Protein AF-A0A1D8IML9-F1 (afdb_monomer)

Radius of gyration: 30.97 Å; Cα contacts (8 Å, |Δi|>4): 67; chains: 1; bounding box: 88×32×99 Å

Structure (mmCIF, N/CA/C/O backbone):
data_AF-A0A1D8IML9-F1
#
_entry.id   AF-A0A1D8IML9-F1
#
loop_
_atom_site.group_PDB
_atom_site.id
_atom_site.type_symbol
_atom_site.label_atom_id
_atom_site.label_alt_id
_atom_site.label_comp_id
_atom_site.label_asym_id
_atom_site.label_entity_id
_atom_site.label_seq_id
_atom_site.pdbx_PDB_ins_code
_atom_site.Cartn_x
_atom_site.Cartn_y
_atom_site.Cartn_z
_atom_site.occupancy
_atom_site.B_iso_or_equiv
_atom_site.auth_seq_id
_atom_site.auth_comp_id
_atom_site.auth_asym_id
_atom_site.auth_atom_id
_atom_site.pdbx_PDB_model_num
ATOM 1 N N . MET A 1 1 ? -0.282 -9.803 38.029 1.00 40.75 1 MET A N 1
ATOM 2 C CA . MET A 1 1 ? -0.275 -10.800 36.938 1.00 40.75 1 MET A CA 1
ATOM 3 C C . MET A 1 1 ? -0.504 -10.063 35.618 1.00 40.75 1 MET A C 1
ATOM 5 O O . MET A 1 1 ? -1.641 -9.819 35.236 1.00 40.75 1 MET A O 1
ATOM 9 N N . ARG A 1 2 ? 0.564 -9.541 34.999 1.00 44.34 2 ARG A N 1
ATOM 10 C CA . ARG A 1 2 ? 0.479 -8.826 33.715 1.00 44.34 2 ARG A CA 1
ATOM 11 C C . ARG A 1 2 ? 0.573 -9.890 32.629 1.00 44.34 2 ARG A C 1
ATOM 13 O O . ARG A 1 2 ? 1.586 -10.569 32.568 1.00 44.34 2 ARG A O 1
ATOM 20 N N . ARG A 1 3 ? -0.506 -10.084 31.866 1.00 46.28 3 ARG A N 1
ATOM 21 C CA . ARG A 1 3 ? -0.518 -10.987 30.710 1.00 46.28 3 ARG A CA 1
ATOM 22 C C . ARG A 1 3 ? 0.616 -10.571 29.783 1.00 46.28 3 ARG A C 1
ATOM 24 O O . ARG A 1 3 ? 0.651 -9.419 29.349 1.00 46.28 3 ARG A O 1
ATOM 31 N N . ASP A 1 4 ? 1.544 -11.491 29.555 1.00 37.75 4 ASP A N 1
ATOM 32 C CA . ASP A 1 4 ? 2.659 -11.304 28.646 1.00 37.75 4 ASP A CA 1
ATOM 33 C C . ASP A 1 4 ? 2.107 -10.941 27.271 1.00 37.75 4 ASP A C 1
ATOM 35 O O . ASP A 1 4 ? 1.440 -11.725 26.596 1.00 37.75 4 ASP A O 1
ATOM 39 N N . PHE A 1 5 ? 2.345 -9.684 26.907 1.00 47.94 5 PHE A N 1
ATOM 40 C CA . PHE A 1 5 ? 2.023 -9.080 25.629 1.00 47.94 5 PHE A CA 1
ATOM 41 C C . PHE A 1 5 ? 2.898 -9.762 24.578 1.00 47.94 5 PHE A C 1
ATOM 43 O O . PHE A 1 5 ? 3.973 -9.272 24.227 1.00 47.94 5 PHE A O 1
ATOM 50 N N . MET A 1 6 ? 2.482 -10.952 24.136 1.00 43.12 6 MET A N 1
ATOM 51 C CA . MET A 1 6 ? 3.157 -11.663 23.065 1.00 43.12 6 MET A CA 1
ATOM 52 C C . MET A 1 6 ? 3.240 -10.726 21.871 1.00 43.12 6 MET A C 1
ATOM 54 O O . MET A 1 6 ? 2.228 -10.282 21.325 1.00 43.12 6 MET A O 1
ATOM 58 N N . ALA A 1 7 ? 4.481 -10.413 21.501 1.00 48.38 7 ALA A N 1
ATOM 59 C CA . ALA A 1 7 ? 4.858 -9.657 20.327 1.00 48.38 7 ALA A CA 1
ATOM 60 C C . ALA A 1 7 ? 4.429 -10.429 19.071 1.00 48.38 7 ALA A C 1
ATOM 62 O O . ALA A 1 7 ? 5.230 -11.022 18.351 1.00 48.38 7 ALA A O 1
ATOM 63 N N . THR A 1 8 ? 3.127 -10.424 18.805 1.00 49.22 8 THR A N 1
ATOM 64 C CA . THR A 1 8 ? 2.544 -10.806 17.533 1.00 49.22 8 THR A CA 1
ATOM 65 C C . THR A 1 8 ? 3.197 -9.915 16.490 1.00 49.22 8 THR A C 1
ATOM 67 O O . THR A 1 8 ? 3.140 -8.684 16.572 1.00 49.22 8 THR A O 1
ATOM 70 N N . LYS A 1 9 ? 3.861 -10.524 15.500 1.00 44.06 9 LYS A N 1
ATOM 71 C CA . LYS A 1 9 ? 4.287 -9.816 14.290 1.00 44.06 9 LYS A CA 1
ATOM 72 C C . LYS A 1 9 ? 3.062 -9.07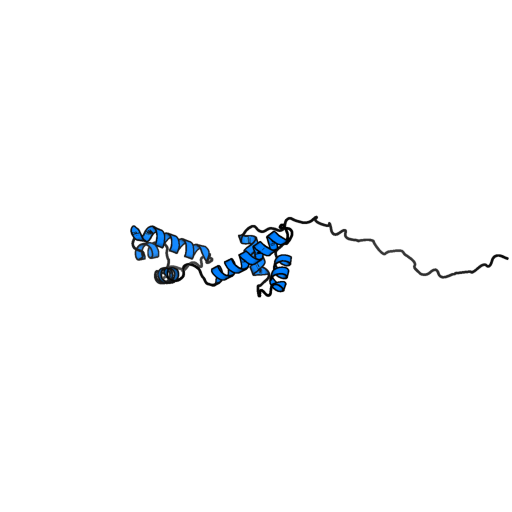7 13.750 1.00 44.06 9 LYS A C 1
ATOM 74 O O . LYS A 1 9 ? 2.157 -9.697 13.201 1.00 44.06 9 LYS A O 1
ATOM 79 N N . ARG A 1 10 ? 3.009 -7.761 13.972 1.00 54.28 10 ARG A N 1
ATOM 80 C CA . ARG A 1 10 ? 1.841 -6.908 13.724 1.00 54.28 10 ARG A CA 1
ATOM 81 C C . ARG A 1 10 ? 1.545 -6.874 12.224 1.00 54.28 10 ARG A C 1
ATOM 83 O O . ARG A 1 10 ? 2.041 -6.017 11.493 1.00 54.28 10 ARG A O 1
ATOM 90 N N . ASN A 1 11 ? 0.743 -7.819 11.744 1.00 64.12 11 ASN A N 1
ATOM 91 C CA . ASN A 1 11 ? 0.164 -7.734 10.416 1.00 64.12 11 ASN A CA 1
ATOM 92 C C . ASN A 1 11 ? -0.814 -6.550 10.434 1.00 64.12 11 ASN A C 1
ATOM 94 O O . ASN A 1 11 ? -1.893 -6.632 11.014 1.00 64.12 11 ASN A O 1
ATOM 98 N N . ARG A 1 12 ? -0.421 -5.414 9.846 1.00 64.19 12 ARG A N 1
ATOM 99 C CA . ARG A 1 12 ? -1.231 -4.180 9.845 1.00 64.19 12 ARG A CA 1
ATOM 100 C C . ARG A 1 12 ? -2.617 -4.382 9.223 1.00 64.19 12 ARG A C 1
ATOM 102 O O . ARG A 1 12 ? -3.549 -3.680 9.601 1.00 64.19 12 ARG A O 1
ATOM 109 N N . ASN A 1 13 ? -2.762 -5.362 8.329 1.00 72.75 13 ASN A N 1
ATOM 110 C CA . ASN A 1 13 ? -4.051 -5.704 7.736 1.00 72.75 13 ASN A CA 1
ATOM 111 C C . ASN A 1 13 ? -4.966 -6.420 8.739 1.00 72.75 13 ASN A C 1
ATOM 113 O O . ASN A 1 13 ? -6.167 -6.187 8.716 1.00 72.75 13 ASN A O 1
ATOM 117 N N . HIS A 1 14 ? -4.416 -7.212 9.665 1.00 81.12 14 HIS A N 1
ATOM 118 C CA . HIS A 1 14 ? -5.196 -7.939 10.672 1.00 81.12 14 HIS A CA 1
ATOM 119 C C . HIS A 1 14 ? -5.992 -6.993 11.575 1.00 81.12 14 HIS A C 1
ATOM 121 O O . HIS A 1 14 ? -7.196 -7.150 11.725 1.00 81.12 14 HIS A O 1
ATOM 127 N N . VAL A 1 15 ? -5.340 -5.956 12.110 1.00 82.94 15 VAL A N 1
ATOM 128 C CA . VAL A 1 15 ? -5.994 -4.971 12.991 1.00 82.94 15 VAL A CA 1
ATOM 129 C C . VAL A 1 15 ? -7.155 -4.274 12.273 1.00 82.94 15 VAL A C 1
ATOM 131 O O . VAL A 1 15 ? -8.219 -4.072 12.848 1.00 82.94 15 VAL A O 1
ATOM 134 N N . ARG A 1 16 ? -6.979 -3.965 10.984 1.00 82.75 16 ARG A N 1
ATOM 135 C CA . ARG A 1 16 ? -8.042 -3.390 10.157 1.00 82.75 16 ARG A CA 1
ATOM 136 C C . ARG A 1 16 ? -9.212 -4.360 9.967 1.00 82.75 16 ARG A C 1
ATOM 138 O O . ARG A 1 16 ? -10.353 -3.929 10.075 1.00 82.75 16 ARG A O 1
ATOM 145 N N . LEU A 1 17 ? -8.940 -5.633 9.679 1.00 87.81 17 LEU A N 1
ATOM 146 C CA . LEU A 1 17 ? -9.978 -6.658 9.508 1.00 87.81 17 LEU A CA 1
ATOM 147 C C . LEU A 1 17 ? -10.771 -6.878 10.802 1.00 87.81 17 LEU A C 1
ATOM 149 O O . LEU A 1 17 ? -11.990 -6.996 10.755 1.00 87.81 17 LEU A O 1
ATOM 153 N N . VAL A 1 18 ? -10.099 -6.849 11.955 1.00 89.88 18 VAL A N 1
ATOM 154 C CA . VAL A 1 18 ? -10.746 -6.918 13.273 1.00 89.88 18 VAL A CA 1
ATOM 155 C C . VAL A 1 18 ? -11.706 -5.745 13.476 1.00 89.88 18 VAL A C 1
ATOM 157 O O . VAL A 1 18 ? -12.855 -5.952 13.854 1.00 89.88 18 VAL A O 1
ATOM 160 N N . TYR A 1 19 ? -11.290 -4.514 13.167 1.00 89.62 19 TYR A N 1
ATOM 161 C CA . TYR A 1 19 ? -12.190 -3.363 13.278 1.00 89.62 19 TYR A CA 1
ATOM 162 C C . TYR A 1 19 ? -13.354 -3.412 12.281 1.00 89.62 19 TYR A C 1
ATOM 164 O O . TYR A 1 19 ? -14.472 -3.055 12.641 1.00 89.62 19 TYR A O 1
ATOM 172 N N . GLN A 1 20 ? -13.134 -3.929 11.068 1.00 89.50 20 GLN A N 1
ATOM 173 C CA . GLN A 1 20 ? -14.216 -4.180 10.109 1.00 89.50 20 GLN A CA 1
ATOM 174 C C . GLN A 1 20 ? -15.217 -5.220 10.625 1.00 89.50 20 GLN A C 1
ATOM 176 O O . GLN A 1 20 ? -16.421 -5.048 10.450 1.00 89.50 20 GLN A O 1
ATOM 181 N N . PHE A 1 21 ? -14.736 -6.271 11.288 1.00 92.12 21 PHE A N 1
ATOM 182 C CA . PHE A 1 21 ? -15.589 -7.276 11.915 1.00 92.12 21 PHE A CA 1
ATOM 183 C C . PHE A 1 21 ? -16.431 -6.685 13.054 1.00 92.12 21 PHE A C 1
ATOM 185 O O . PHE A 1 21 ? -17.629 -6.963 13.131 1.00 92.12 21 PHE A O 1
ATOM 192 N N . ILE A 1 22 ? -15.831 -5.842 13.901 1.00 91.44 22 ILE A N 1
ATOM 193 C CA . ILE A 1 22 ? -16.534 -5.130 14.980 1.00 91.44 22 ILE A CA 1
ATOM 194 C C . ILE A 1 22 ? -17.626 -4.226 14.396 1.00 91.44 22 ILE A C 1
ATOM 196 O O . ILE A 1 22 ? -18.768 -4.280 14.847 1.00 91.44 22 ILE A O 1
ATOM 200 N N . GLU A 1 23 ? -17.311 -3.456 13.353 1.00 91.06 23 GLU A N 1
ATOM 201 C CA . GLU A 1 23 ? -18.275 -2.573 12.684 1.00 91.06 23 GLU A CA 1
ATOM 202 C C . GLU A 1 23 ? -19.451 -3.354 12.075 1.00 91.06 23 GLU A C 1
ATOM 204 O O . GLU A 1 23 ? -20.603 -2.954 12.232 1.00 91.06 23 GLU A O 1
ATOM 209 N N . ALA A 1 24 ? -19.185 -4.503 11.443 1.00 92.75 24 ALA A N 1
ATOM 210 C CA . ALA A 1 24 ? -20.223 -5.357 10.863 1.00 92.75 24 ALA A CA 1
ATOM 211 C C . ALA A 1 24 ? -21.158 -5.982 11.918 1.00 92.75 24 ALA A C 1
ATOM 213 O O . ALA A 1 24 ? -22.326 -6.243 11.632 1.00 92.75 24 ALA A O 1
ATOM 214 N N . ASN A 1 25 ? -20.665 -6.210 13.140 1.00 92.12 25 ASN A N 1
ATOM 215 C CA . ASN A 1 25 ? -21.401 -6.895 14.209 1.00 92.12 25 ASN A CA 1
ATOM 216 C C . ASN A 1 25 ? -21.908 -5.966 15.326 1.00 92.12 25 ASN A C 1
ATOM 218 O O . ASN A 1 25 ? -22.549 -6.444 16.267 1.00 92.12 25 ASN A O 1
ATOM 222 N N . LYS A 1 26 ? -21.701 -4.646 15.210 1.00 90.19 26 LYS A N 1
ATOM 223 C CA . LYS A 1 26 ? -22.110 -3.651 16.221 1.00 90.19 26 LYS A CA 1
ATOM 224 C C . LYS A 1 26 ? -23.614 -3.614 16.502 1.00 90.19 26 LYS A C 1
ATOM 226 O O . LYS A 1 26 ? -24.030 -3.166 17.560 1.00 90.19 26 LYS A O 1
ATOM 231 N N . ALA A 1 27 ? -24.434 -4.069 15.551 1.00 90.31 27 ALA A N 1
ATOM 232 C CA . ALA A 1 27 ? -25.888 -4.110 15.700 1.00 90.31 27 ALA A CA 1
ATOM 233 C C . ALA A 1 27 ? -26.363 -5.232 16.639 1.00 90.31 27 ALA A C 1
ATOM 235 O O . ALA A 1 27 ? -27.471 -5.164 17.158 1.00 90.31 27 ALA A O 1
ATOM 236 N N . ARG A 1 28 ? -25.546 -6.277 16.830 1.00 91.44 28 ARG A N 1
ATOM 237 C CA . ARG A 1 28 ? -25.900 -7.466 17.625 1.00 91.44 28 ARG A CA 1
ATOM 238 C C . ARG A 1 28 ? -25.135 -7.551 18.942 1.00 91.44 28 ARG A C 1
ATOM 240 O O . ARG A 1 28 ? -25.613 -8.191 19.867 1.00 91.44 28 ARG A O 1
ATOM 247 N N . ASN A 1 29 ? -23.957 -6.932 19.020 1.00 88.50 29 ASN A N 1
ATOM 248 C CA . ASN A 1 29 ? -23.055 -7.037 20.163 1.00 88.50 29 ASN A CA 1
ATOM 249 C C . ASN A 1 29 ? -22.515 -5.663 20.568 1.00 88.50 29 ASN A C 1
ATOM 251 O O . ASN A 1 29 ? -22.301 -4.798 19.717 1.00 88.50 29 ASN A O 1
ATOM 255 N N . SER A 1 30 ? -22.216 -5.488 21.858 1.00 91.00 30 SER A N 1
ATOM 256 C CA . SER A 1 30 ? -21.517 -4.292 22.337 1.00 91.00 30 SER A CA 1
ATOM 257 C C . SER A 1 30 ? -20.082 -4.245 21.806 1.00 91.00 30 SER A C 1
ATOM 259 O O . SER A 1 30 ? -19.352 -5.242 21.833 1.00 91.00 30 SER A O 1
ATOM 261 N N . VAL A 1 31 ? -19.662 -3.059 21.360 1.00 88.50 31 VAL A N 1
ATOM 262 C CA . VAL A 1 31 ? -18.296 -2.783 20.887 1.00 88.50 31 VAL A CA 1
ATOM 263 C C . VAL A 1 31 ? -17.264 -3.103 21.968 1.00 88.50 31 VAL A C 1
ATOM 265 O O . VAL A 1 31 ? -16.212 -3.659 21.666 1.00 88.50 31 VAL A O 1
ATOM 268 N N . GLU A 1 32 ? -17.569 -2.814 23.233 1.00 89.50 32 GLU A N 1
ATOM 269 C CA . GLU A 1 32 ? -16.653 -3.055 24.352 1.00 89.50 32 GLU A CA 1
ATOM 270 C C . GLU A 1 32 ? -16.392 -4.547 24.567 1.00 89.50 32 GLU A C 1
ATOM 272 O O . GLU A 1 32 ? -15.239 -4.958 24.698 1.00 89.50 32 GLU A O 1
ATOM 277 N N . THR A 1 33 ? -17.445 -5.367 24.517 1.00 90.44 33 THR A N 1
ATOM 278 C CA . THR A 1 33 ? -17.346 -6.826 24.648 1.00 90.44 33 THR A CA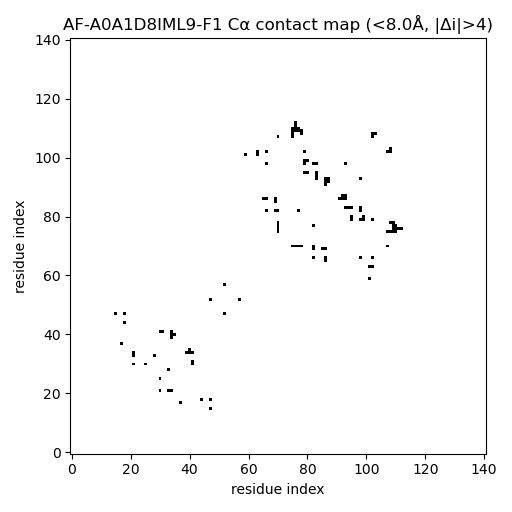 1
ATOM 279 C C . THR A 1 33 ? -16.535 -7.421 23.501 1.00 90.44 33 THR A C 1
ATOM 281 O O . THR A 1 33 ? -15.647 -8.239 23.728 1.00 90.44 33 THR A O 1
ATOM 284 N N . MET A 1 34 ? -16.776 -6.973 22.266 1.00 92.19 34 MET A N 1
ATOM 285 C CA . MET A 1 34 ? -16.008 -7.447 21.112 1.00 92.19 34 MET A CA 1
ATOM 286 C C . MET A 1 34 ? -14.533 -7.036 21.193 1.00 92.19 34 MET A C 1
ATOM 288 O O . MET A 1 34 ? -13.661 -7.850 20.900 1.00 92.19 34 MET A O 1
ATOM 292 N N . CYS A 1 35 ? -14.235 -5.810 21.634 1.00 89.69 35 CYS A N 1
ATOM 293 C CA . CYS A 1 35 ? -12.861 -5.353 21.845 1.00 89.69 35 CYS A CA 1
ATOM 294 C C . CYS A 1 35 ? -12.127 -6.176 22.914 1.00 89.69 35 CYS A C 1
ATOM 296 O O . CYS A 1 35 ? -10.949 -6.481 22.739 1.00 89.69 35 CYS A O 1
ATOM 298 N N . GLN A 1 36 ? -12.815 -6.568 23.992 1.00 88.25 36 GLN A N 1
ATOM 299 C CA . GLN A 1 36 ? -12.250 -7.435 25.030 1.00 88.25 36 GLN A CA 1
ATOM 300 C C . GLN A 1 36 ? -11.943 -8.841 24.505 1.00 88.25 36 GLN A C 1
ATOM 302 O O . GLN A 1 36 ? -10.852 -9.348 24.749 1.00 88.25 36 GLN A O 1
ATOM 307 N N . VAL A 1 37 ? -12.875 -9.449 23.762 1.00 91.00 37 VAL A N 1
ATOM 308 C CA . VAL A 1 37 ? -12.718 -10.803 23.199 1.00 91.00 37 VAL A CA 1
ATOM 309 C C . VAL A 1 37 ? -11.626 -10.851 22.128 1.00 91.00 37 VAL A C 1
ATOM 311 O O . VAL A 1 37 ? -10.859 -11.805 22.072 1.00 91.00 37 VAL A O 1
ATOM 314 N N . LEU A 1 38 ? -11.543 -9.821 21.283 1.00 88.31 38 LEU A N 1
ATOM 315 C CA . LEU A 1 38 ? -10.571 -9.732 20.186 1.00 88.31 38 LEU A CA 1
ATOM 316 C C . LEU A 1 38 ? -9.231 -9.115 20.619 1.00 88.31 38 LEU A C 1
ATOM 318 O O . LEU A 1 38 ? -8.365 -8.890 19.776 1.00 88.31 38 LEU A O 1
ATOM 322 N N . GLU A 1 39 ? -9.073 -8.822 21.914 1.00 87.69 39 GLU A N 1
ATOM 323 C CA . GLU A 1 39 ? -7.871 -8.240 22.523 1.00 87.69 39 GLU A CA 1
ATOM 324 C C . GLU A 1 39 ? -7.390 -6.941 21.842 1.00 87.69 39 GLU A C 1
ATOM 326 O O . GLU A 1 39 ? -6.192 -6.678 21.707 1.00 87.69 39 GLU A O 1
ATOM 331 N N . VAL A 1 40 ? -8.329 -6.087 21.417 1.00 87.00 40 VAL A N 1
ATOM 332 C CA . VAL A 1 40 ? -8.040 -4.789 20.786 1.00 87.00 40 VAL A CA 1
ATOM 333 C C . VAL A 1 40 ? -8.491 -3.615 21.650 1.00 87.00 40 VAL A C 1
ATOM 335 O O . VAL A 1 40 ? -9.505 -3.661 22.337 1.00 87.00 40 VAL A O 1
ATOM 338 N N . ALA A 1 41 ? -7.748 -2.508 21.585 1.00 87.06 41 ALA A N 1
ATOM 339 C CA . ALA A 1 41 ? -8.109 -1.292 22.305 1.00 87.06 41 ALA A CA 1
ATOM 340 C C . ALA A 1 41 ? -9.337 -0.599 21.663 1.00 87.06 41 ALA A C 1
ATOM 342 O O . ALA A 1 41 ? -9.296 -0.309 20.460 1.00 87.06 41 ALA A O 1
ATOM 343 N N . PRO A 1 42 ? -10.377 -0.232 22.444 1.00 85.81 42 PRO A N 1
ATOM 344 C CA . PRO A 1 42 ? -11.545 0.506 21.945 1.00 85.81 42 PRO A CA 1
ATOM 345 C C . PRO A 1 42 ? -11.191 1.869 21.338 1.00 85.81 42 PRO A C 1
ATOM 347 O O . PRO A 1 42 ? -11.780 2.291 20.345 1.00 85.81 42 PRO A O 1
ATOM 350 N N . SER A 1 43 ? -10.178 2.546 21.887 1.00 87.44 43 SER A N 1
ATOM 351 C CA . SER A 1 43 ? -9.678 3.820 21.355 1.00 87.44 43 SER A CA 1
ATOM 352 C C . SER A 1 43 ? -9.187 3.698 19.907 1.00 87.44 43 SER A C 1
ATOM 354 O O . SER A 1 43 ? -9.402 4.604 19.101 1.00 87.44 43 SER A O 1
ATOM 356 N N . GLY A 1 44 ? -8.589 2.557 19.548 1.00 86.62 44 GLY A N 1
ATOM 357 C CA . GLY A 1 44 ? -8.159 2.265 18.182 1.00 86.62 44 GLY A CA 1
ATOM 358 C C . GLY A 1 44 ? -9.330 2.072 17.219 1.00 86.62 44 GLY A C 1
ATOM 359 O O . GLY A 1 44 ? -9.265 2.550 16.088 1.00 86.62 44 GLY A O 1
ATOM 360 N N . TYR A 1 45 ? -10.424 1.458 17.679 1.00 87.56 45 TYR A N 1
ATOM 361 C CA . TYR A 1 45 ? -11.648 1.299 16.892 1.00 87.56 45 TYR A CA 1
ATOM 362 C C . TYR A 1 45 ? -12.283 2.654 16.549 1.00 87.56 45 TYR A C 1
ATOM 364 O O . TYR A 1 45 ? -12.536 2.935 15.379 1.00 87.56 45 TYR A O 1
ATOM 372 N N . TYR A 1 46 ? -12.455 3.544 17.530 1.00 89.50 46 TYR A N 1
ATOM 373 C CA . TYR A 1 46 ? -13.025 4.873 17.270 1.00 89.50 46 TYR A CA 1
ATOM 374 C C . TYR A 1 46 ? -12.110 5.762 16.416 1.00 89.50 46 TYR A C 1
ATOM 376 O O . TYR A 1 46 ? -12.593 6.576 15.628 1.00 89.50 46 TYR A O 1
ATOM 384 N N . ALA A 1 47 ? -10.787 5.604 16.526 1.00 86.62 47 ALA A N 1
ATOM 385 C CA . ALA A 1 47 ? -9.846 6.267 15.626 1.00 86.62 47 ALA A CA 1
ATOM 386 C C . ALA A 1 47 ? -9.967 5.740 14.184 1.00 86.62 47 ALA A C 1
ATOM 388 O O . ALA A 1 47 ? -9.977 6.526 13.234 1.00 86.62 47 ALA A O 1
ATOM 389 N N . TRP A 1 48 ? -10.105 4.422 14.021 1.00 88.25 48 TRP A N 1
ATOM 390 C CA . TRP A 1 48 ? -10.327 3.783 12.725 1.00 88.25 48 TRP A CA 1
ATOM 391 C C . TRP A 1 48 ? -11.668 4.184 12.101 1.00 88.25 48 TRP A C 1
ATOM 393 O O . TRP A 1 48 ? -11.714 4.440 10.901 1.00 88.25 48 TRP A O 1
ATOM 403 N N . LEU A 1 49 ? -12.725 4.342 12.903 1.00 87.31 49 LEU A N 1
ATOM 404 C CA . LEU A 1 49 ? -14.037 4.791 12.432 1.00 87.31 49 LEU A CA 1
ATOM 405 C C . LEU A 1 49 ? -13.966 6.171 11.754 1.00 87.31 49 LEU A C 1
ATOM 407 O O . LEU A 1 49 ? -14.619 6.402 10.742 1.00 87.31 49 LEU A O 1
ATOM 411 N N . LYS A 1 50 ? -13.123 7.077 12.270 1.00 86.81 50 LYS A N 1
ATOM 412 C CA . LYS A 1 50 ? -12.904 8.410 11.679 1.00 86.81 50 LYS A CA 1
ATOM 413 C C . LYS A 1 50 ? -12.098 8.361 10.378 1.00 86.81 50 LYS A C 1
ATOM 415 O O . LYS A 1 50 ? -12.314 9.183 9.493 1.00 86.81 50 LYS A O 1
ATOM 420 N N . LYS A 1 51 ? -11.132 7.443 10.274 1.00 82.75 51 LYS A N 1
ATOM 421 C CA . LYS A 1 51 ? -10.246 7.290 9.108 1.00 82.75 51 LYS A CA 1
ATOM 422 C C . LYS A 1 51 ? -10.031 5.806 8.795 1.00 82.75 51 LYS A C 1
ATOM 424 O O . LYS A 1 51 ? -8.990 5.245 9.150 1.00 82.75 51 LYS A O 1
ATOM 429 N N . PRO A 1 52 ? -10.974 5.160 8.085 1.00 76.62 52 PRO A N 1
ATOM 430 C CA . PRO A 1 52 ? -10.882 3.728 7.819 1.00 76.62 52 PRO A CA 1
ATOM 431 C C . PRO A 1 52 ? -9.734 3.391 6.862 1.00 76.62 52 PRO A C 1
ATOM 433 O O . PRO A 1 52 ? -9.216 2.275 6.887 1.00 76.62 52 PRO A O 1
ATOM 436 N N . ILE A 1 53 ? -9.308 4.340 6.018 1.00 79.31 53 ILE A N 1
ATOM 437 C CA . ILE A 1 53 ? -8.165 4.217 5.106 1.00 79.31 53 ILE A CA 1
ATOM 438 C C . ILE A 1 53 ? -7.059 5.165 5.564 1.00 79.31 53 ILE A C 1
ATOM 440 O O . ILE A 1 53 ? -7.269 6.371 5.651 1.00 79.31 53 ILE A O 1
ATOM 444 N N . SER A 1 54 ? -5.872 4.615 5.826 1.00 81.56 54 SER A N 1
ATOM 445 C CA . SER A 1 54 ? -4.704 5.415 6.189 1.00 81.56 54 SER A CA 1
ATOM 446 C C . SER A 1 54 ? -4.182 6.207 4.993 1.00 81.56 54 SER A C 1
ATOM 448 O O . SER A 1 54 ? -4.235 5.728 3.860 1.00 81.56 54 SER A O 1
ATOM 450 N N . ASP A 1 55 ? -3.596 7.375 5.247 1.00 85.12 55 ASP A N 1
ATOM 451 C CA . ASP A 1 55 ? -3.027 8.240 4.202 1.00 85.12 55 ASP A CA 1
ATOM 452 C C . ASP A 1 55 ? -1.994 7.487 3.341 1.00 85.12 55 ASP A C 1
ATOM 454 O O . ASP A 1 55 ? -1.952 7.617 2.122 1.00 85.12 55 ASP A O 1
ATOM 458 N N . ARG A 1 56 ? -1.224 6.577 3.959 1.00 84.44 56 ARG A N 1
ATOM 459 C CA . ARG A 1 56 ? -0.289 5.695 3.240 1.00 84.44 56 ARG A CA 1
ATOM 460 C C . ARG A 1 56 ? -0.984 4.732 2.282 1.00 84.44 56 ARG A C 1
ATOM 462 O O . ARG A 1 56 ? -0.448 4.481 1.211 1.00 84.44 56 ARG A O 1
ATOM 469 N N . ALA A 1 57 ? -2.132 4.175 2.665 1.00 85.00 57 ALA A N 1
ATOM 470 C CA . ALA A 1 57 ? -2.890 3.274 1.801 1.00 85.00 57 ALA A CA 1
ATOM 471 C C . ALA A 1 57 ? -3.541 4.028 0.630 1.00 85.00 57 ALA A C 1
ATOM 473 O O . ALA A 1 57 ? -3.625 3.483 -0.467 1.00 85.00 57 ALA A O 1
ATOM 474 N N . GLN A 1 58 ? -3.951 5.283 0.841 1.00 88.38 58 GLN A N 1
ATOM 475 C CA . GLN A 1 58 ? -4.432 6.153 -0.237 1.00 88.38 58 GLN A CA 1
ATOM 476 C C . GLN A 1 58 ? -3.308 6.461 -1.230 1.00 88.38 58 GLN A C 1
ATOM 478 O O . GLN A 1 58 ? -3.484 6.291 -2.435 1.00 88.38 58 GLN A O 1
ATOM 483 N N . GLU A 1 59 ? -2.128 6.820 -0.724 1.00 90.31 59 GLU A N 1
ATOM 484 C CA . GLU A 1 59 ? -0.966 7.096 -1.567 1.00 90.31 59 GLU A CA 1
ATOM 485 C C . GLU A 1 59 ? -0.466 5.835 -2.285 1.00 90.31 59 GLU A C 1
ATOM 487 O O . GLU A 1 59 ? -0.126 5.878 -3.463 1.00 90.31 59 GLU A O 1
ATOM 492 N N . ASP A 1 60 ? -0.471 4.678 -1.617 1.00 91.50 60 ASP A N 1
ATOM 493 C CA . ASP A 1 60 ? -0.175 3.395 -2.262 1.00 91.50 60 ASP A CA 1
ATOM 494 C C . ASP A 1 60 ? -1.178 3.095 -3.388 1.00 91.50 60 ASP A C 1
ATOM 496 O O . ASP A 1 60 ? -0.767 2.624 -4.446 1.00 91.50 60 ASP A O 1
ATOM 500 N N . ALA A 1 61 ? -2.467 3.406 -3.211 1.00 90.94 61 ALA A N 1
ATOM 501 C CA . ALA A 1 61 ? -3.474 3.242 -4.258 1.00 90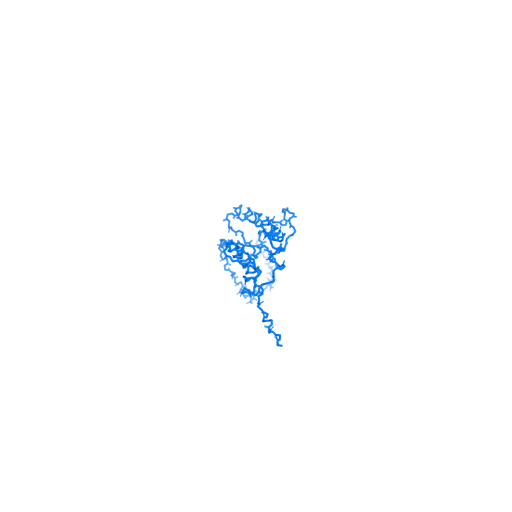.94 61 ALA A CA 1
ATOM 502 C C . ALA A 1 61 ? -3.265 4.212 -5.436 1.00 90.94 61 ALA A C 1
ATOM 504 O O . ALA A 1 61 ? -3.428 3.807 -6.590 1.00 90.94 61 ALA A O 1
ATOM 505 N N . ARG A 1 62 ? -2.870 5.467 -5.172 1.00 93.62 62 ARG A N 1
ATOM 506 C CA . ARG A 1 62 ? -2.464 6.431 -6.210 1.00 93.62 62 ARG A CA 1
ATOM 507 C C . ARG A 1 62 ? -1.264 5.898 -6.992 1.00 93.62 62 ARG A C 1
ATOM 509 O O . ARG A 1 62 ? -1.330 5.788 -8.213 1.00 93.62 62 ARG A O 1
ATOM 516 N N . LEU A 1 63 ? -0.202 5.508 -6.293 1.00 93.75 63 LEU A N 1
ATOM 517 C CA . LEU A 1 63 ? 1.023 5.002 -6.907 1.00 93.75 63 LEU A CA 1
ATOM 518 C C . LEU A 1 63 ? 0.766 3.734 -7.729 1.00 93.75 63 LEU A C 1
ATOM 520 O O . LEU A 1 63 ? 1.280 3.571 -8.832 1.00 93.75 63 LEU A O 1
ATOM 524 N N . LEU A 1 64 ? -0.078 2.844 -7.220 1.00 94.25 64 LEU A N 1
ATOM 525 C CA . LEU A 1 64 ? -0.462 1.608 -7.888 1.00 94.25 64 LEU A CA 1
ATOM 526 C C . LEU A 1 64 ? -1.205 1.857 -9.206 1.00 94.25 64 LEU A C 1
ATOM 528 O O . LEU A 1 64 ? -1.008 1.093 -10.151 1.00 94.25 64 LEU A O 1
ATOM 532 N N . ARG A 1 65 ? -1.995 2.934 -9.319 1.00 94.50 65 ARG A N 1
ATOM 533 C CA . ARG A 1 65 ? -2.592 3.344 -10.604 1.00 94.50 65 ARG A CA 1
ATOM 534 C C . ARG A 1 65 ? -1.524 3.704 -11.636 1.00 94.50 65 ARG A C 1
ATOM 536 O O . ARG A 1 65 ? -1.614 3.248 -12.772 1.00 94.50 65 ARG A O 1
ATOM 543 N N . LEU A 1 66 ? -0.496 4.448 -11.233 1.00 93.94 66 LEU A N 1
ATOM 544 C CA . LEU A 1 66 ? 0.611 4.833 -12.116 1.00 93.94 66 LEU A CA 1
ATOM 545 C C . LEU A 1 66 ? 1.456 3.621 -12.531 1.00 93.94 66 LEU A C 1
ATOM 547 O O . LEU A 1 66 ? 1.765 3.452 -13.709 1.00 93.94 66 LEU A O 1
ATOM 551 N N . ILE A 1 67 ? 1.747 2.725 -11.581 1.00 93.69 67 ILE A N 1
ATOM 552 C CA . ILE A 1 67 ? 2.424 1.444 -11.844 1.00 93.69 67 ILE A CA 1
ATOM 553 C C . ILE A 1 67 ? 1.640 0.632 -12.878 1.00 93.69 67 ILE A C 1
ATOM 555 O O . ILE A 1 67 ? 2.229 0.134 -13.835 1.00 93.69 67 ILE A O 1
ATOM 559 N N . ARG A 1 68 ? 0.315 0.510 -12.715 1.00 93.69 68 ARG A N 1
ATOM 560 C CA . ARG A 1 68 ? -0.541 -0.208 -13.672 1.00 93.69 68 ARG A CA 1
ATOM 561 C C . ARG A 1 68 ? -0.513 0.441 -15.051 1.00 93.69 68 ARG A C 1
ATOM 563 O O . ARG A 1 68 ? -0.395 -0.281 -16.033 1.00 93.69 68 ARG A O 1
ATOM 570 N N . ALA A 1 69 ? -0.573 1.769 -15.132 1.00 93.38 69 ALA A N 1
ATOM 571 C CA . ALA A 1 69 ? -0.506 2.479 -16.406 1.00 93.38 69 ALA A CA 1
ATOM 572 C C . ALA A 1 69 ? 0.814 2.202 -17.152 1.00 93.38 69 ALA A C 1
ATOM 574 O O . ALA A 1 69 ? 0.782 1.826 -18.322 1.00 93.38 69 ALA A O 1
ATOM 575 N N . SER A 1 70 ? 1.964 2.294 -16.471 1.00 92.25 70 SER A N 1
ATOM 576 C CA . SER A 1 70 ? 3.276 1.960 -17.059 1.00 92.25 70 SER A CA 1
ATOM 577 C C . SER A 1 70 ? 3.377 0.476 -17.446 1.00 92.25 70 SER A C 1
ATOM 579 O O . SER A 1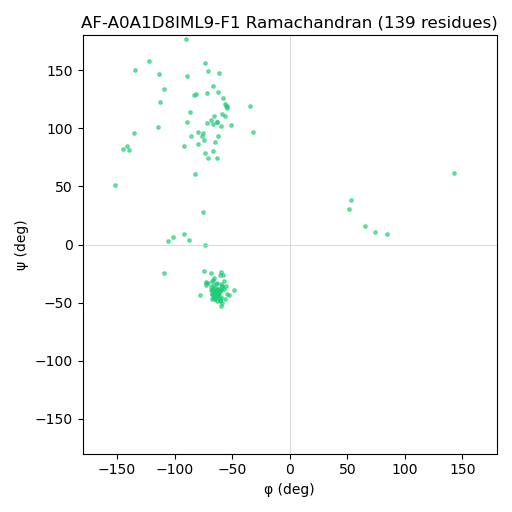 70 ? 3.846 0.143 -18.538 1.00 92.25 70 SER A O 1
ATOM 581 N N . PHE A 1 71 ? 2.872 -0.427 -16.598 1.00 91.44 71 PHE A N 1
ATOM 582 C CA . PHE A 1 71 ? 2.890 -1.867 -16.862 1.00 91.44 71 PHE A CA 1
ATOM 583 C C . PHE A 1 71 ? 2.055 -2.245 -18.093 1.00 91.44 71 PHE A C 1
ATOM 585 O O . PHE A 1 71 ? 2.527 -2.998 -18.946 1.00 91.44 71 PHE A O 1
ATOM 592 N N . VAL A 1 72 ? 0.845 -1.690 -18.216 1.00 91.56 72 VAL A N 1
ATOM 593 C CA . VAL A 1 72 ? -0.053 -1.915 -19.361 1.00 91.56 72 VAL A CA 1
ATOM 594 C C . VAL A 1 72 ? 0.519 -1.298 -20.635 1.00 91.56 72 VAL A C 1
ATOM 596 O O . VAL A 1 72 ? 0.536 -1.968 -21.663 1.00 91.56 72 VAL A O 1
ATOM 599 N N . ARG A 1 73 ? 1.068 -0.076 -20.564 1.00 90.81 73 ARG A N 1
ATOM 600 C CA . ARG A 1 73 ? 1.758 0.577 -21.692 1.00 90.81 73 ARG A CA 1
ATOM 601 C C . ARG A 1 73 ? 2.923 -0.259 -22.226 1.00 90.81 73 ARG A C 1
ATOM 603 O O . ARG A 1 73 ? 3.214 -0.229 -23.412 1.00 90.81 73 ARG A O 1
ATOM 610 N N . SER A 1 74 ? 3.562 -1.026 -21.348 1.00 87.81 74 SER A N 1
ATOM 611 C CA . SER A 1 74 ? 4.675 -1.917 -21.686 1.00 87.81 74 SER A CA 1
ATOM 612 C C . SER A 1 74 ? 4.229 -3.343 -22.034 1.00 87.81 74 SER A C 1
ATOM 614 O O . SER A 1 74 ? 5.072 -4.238 -22.081 1.00 87.81 74 SER A O 1
ATOM 616 N N . HIS A 1 75 ? 2.921 -3.591 -22.188 1.00 87.44 75 HIS A N 1
ATOM 617 C CA . HIS A 1 75 ? 2.322 -4.913 -22.425 1.00 87.44 75 HIS A CA 1
ATOM 618 C C . HIS A 1 75 ? 2.765 -5.997 -21.426 1.00 87.44 75 HIS A C 1
ATOM 620 O O . HIS A 1 75 ? 2.858 -7.175 -21.756 1.00 87.44 75 HIS A O 1
ATOM 626 N N . GLY A 1 76 ? 3.078 -5.607 -20.189 1.00 85.81 7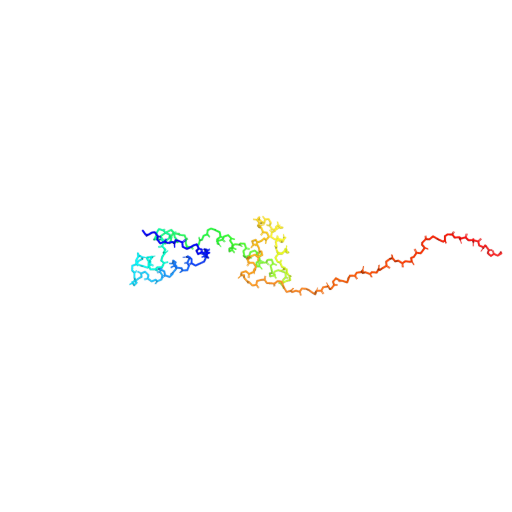6 GLY A N 1
ATOM 627 C CA . GLY A 1 76 ? 3.544 -6.528 -19.157 1.00 85.81 76 GLY A CA 1
ATOM 628 C C . GLY A 1 76 ? 4.986 -7.026 -19.313 1.00 85.81 76 GLY A C 1
ATOM 629 O O . GLY A 1 76 ? 5.402 -7.913 -18.569 1.00 85.81 76 GLY A O 1
ATOM 630 N N . ILE A 1 77 ? 5.781 -6.447 -20.219 1.00 87.44 77 ILE A N 1
ATOM 631 C CA . ILE A 1 77 ? 7.210 -6.771 -20.391 1.00 87.44 77 ILE A CA 1
ATOM 632 C C . ILE A 1 77 ? 8.041 -6.204 -19.230 1.00 87.44 77 ILE A C 1
ATOM 634 O O . ILE A 1 77 ? 9.060 -6.768 -18.821 1.00 87.44 77 ILE A O 1
ATOM 638 N N . TYR A 1 78 ? 7.638 -5.052 -18.693 1.00 90.81 78 TYR A N 1
ATOM 639 C CA . TYR A 1 78 ? 8.428 -4.331 -17.701 1.00 90.81 78 TYR A CA 1
ATOM 640 C C . TYR A 1 78 ? 8.244 -4.910 -16.298 1.00 90.81 78 TYR A C 1
ATOM 642 O O . TYR A 1 78 ? 7.136 -5.087 -15.799 1.00 90.81 78 TYR A O 1
ATOM 650 N N . GLY A 1 79 ? 9.370 -5.177 -15.637 1.00 89.19 79 GLY A N 1
ATOM 651 C CA . GLY A 1 79 ? 9.411 -5.496 -14.212 1.00 89.19 79 GLY A CA 1
ATOM 652 C C . GLY A 1 79 ? 9.587 -4.253 -13.346 1.00 89.19 79 GLY A C 1
ATOM 653 O O . GLY A 1 79 ? 9.827 -3.156 -13.850 1.00 89.19 79 GLY A O 1
ATOM 654 N N . ALA A 1 80 ? 9.570 -4.453 -12.027 1.00 90.44 80 ALA A N 1
ATOM 655 C CA . ALA A 1 80 ? 9.722 -3.383 -11.039 1.00 90.44 80 AL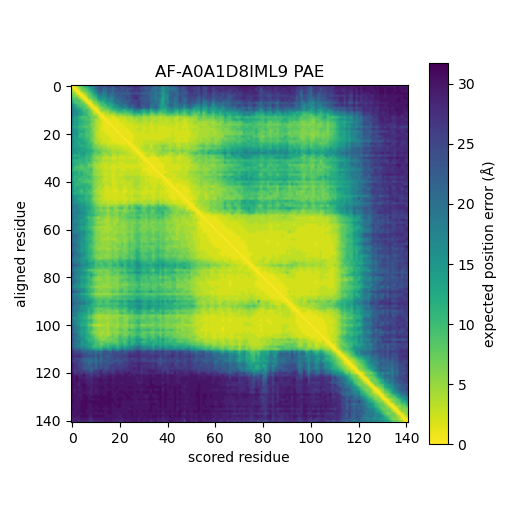A A CA 1
ATOM 656 C C . ALA A 1 80 ? 10.899 -2.419 -11.286 1.00 90.44 80 ALA A C 1
ATOM 658 O O . ALA A 1 80 ? 10.700 -1.221 -11.105 1.00 90.44 80 ALA A O 1
ATOM 659 N N . PRO A 1 81 ? 12.094 -2.859 -11.740 1.00 90.75 81 PRO A N 1
ATOM 660 C CA . PRO A 1 81 ? 13.179 -1.927 -12.042 1.00 90.75 81 PRO A CA 1
ATOM 661 C C . PRO A 1 81 ? 12.858 -0.948 -13.175 1.00 90.75 81 PRO A C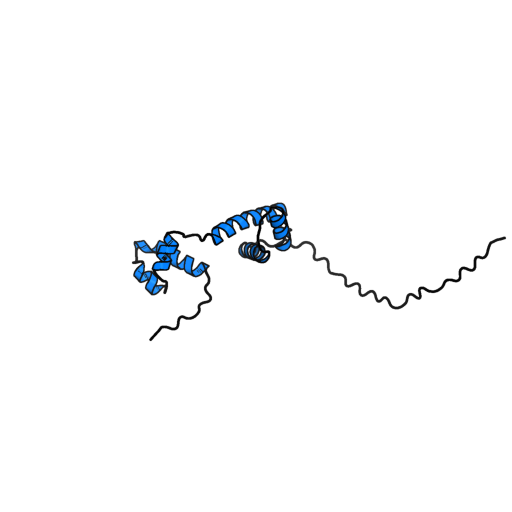 1
ATOM 663 O O . PRO A 1 81 ? 13.231 0.210 -13.067 1.00 90.75 81 PRO A O 1
ATOM 666 N N . ARG A 1 82 ? 12.174 -1.396 -14.239 1.00 91.62 82 ARG A N 1
ATOM 667 C CA . ARG A 1 82 ? 11.836 -0.542 -15.391 1.00 91.62 82 ARG A CA 1
ATOM 668 C C . ARG A 1 82 ? 10.648 0.359 -15.082 1.00 91.62 82 ARG A C 1
ATOM 670 O O . ARG A 1 82 ? 10.737 1.554 -15.297 1.00 91.62 82 ARG A O 1
ATOM 677 N N . VAL A 1 83 ? 9.609 -0.185 -14.447 1.00 92.44 83 VAL A N 1
ATOM 678 C CA . VAL A 1 83 ? 8.463 0.617 -13.986 1.00 92.44 83 VAL A CA 1
ATOM 679 C C . VAL A 1 83 ? 8.903 1.710 -13.005 1.00 92.44 83 VAL A C 1
ATOM 681 O O . VAL A 1 83 ? 8.377 2.815 -13.028 1.00 92.44 83 VAL A O 1
ATOM 684 N N . PHE A 1 84 ? 9.895 1.440 -12.152 1.00 93.94 84 PHE A N 1
ATOM 685 C CA . PHE A 1 84 ? 10.469 2.467 -11.283 1.00 93.94 84 PHE A CA 1
ATOM 686 C C . PHE A 1 84 ? 11.131 3.616 -12.066 1.00 93.94 84 PHE A C 1
ATOM 688 O O . PHE A 1 84 ? 11.006 4.766 -11.651 1.00 93.94 84 PHE A O 1
ATOM 695 N N . LEU A 1 85 ? 11.813 3.324 -13.177 1.00 92.88 85 LEU A N 1
ATOM 696 C CA . LEU A 1 85 ? 12.408 4.355 -14.032 1.00 92.88 85 LEU A CA 1
ATOM 697 C C . LEU A 1 85 ? 11.324 5.189 -14.720 1.00 92.88 85 LEU A C 1
ATOM 699 O O . LEU A 1 85 ? 11.365 6.407 -14.598 1.00 92.88 85 LEU A O 1
ATOM 703 N N . ASP A 1 86 ? 10.303 4.549 -15.297 1.00 92.31 86 ASP A N 1
ATOM 704 C CA . ASP A 1 86 ? 9.141 5.236 -15.879 1.00 92.31 86 ASP A CA 1
ATOM 705 C C . ASP A 1 86 ? 8.469 6.192 -14.876 1.00 92.31 86 ASP A C 1
ATOM 707 O O . ASP A 1 86 ? 8.083 7.307 -15.218 1.00 92.31 86 ASP A O 1
ATOM 711 N N . LEU A 1 87 ? 8.314 5.761 -13.618 1.00 92.75 87 LEU A N 1
ATOM 712 C CA . LEU A 1 87 ? 7.736 6.599 -12.563 1.00 92.75 87 LEU A CA 1
ATOM 713 C C . LEU A 1 87 ? 8.633 7.788 -12.215 1.00 92.75 87 LEU A C 1
ATOM 715 O O . LEU A 1 87 ? 8.133 8.879 -11.952 1.00 92.75 87 LEU A O 1
ATOM 719 N N . ARG A 1 88 ? 9.952 7.589 -12.223 1.00 93.12 88 ARG A N 1
ATOM 720 C CA . ARG A 1 88 ? 10.915 8.661 -11.971 1.00 93.12 88 ARG A CA 1
ATOM 721 C C . ARG A 1 88 ? 10.919 9.685 -13.106 1.00 93.12 88 ARG A C 1
ATOM 723 O O . ARG A 1 88 ? 10.999 10.876 -12.830 1.00 93.12 88 ARG A O 1
ATOM 730 N N . GLU A 1 89 ? 10.795 9.232 -14.351 1.00 90.56 89 GLU A N 1
ATOM 731 C CA . GLU A 1 89 ? 10.629 10.094 -15.528 1.00 90.56 89 GLU A CA 1
ATOM 732 C C . GLU A 1 89 ? 9.311 10.878 -15.478 1.00 90.56 89 GLU A C 1
ATOM 734 O O . GLU A 1 89 ? 9.273 12.044 -15.856 1.00 90.56 89 GLU A O 1
ATOM 739 N N . ALA A 1 90 ? 8.253 10.282 -14.922 1.00 88.44 90 ALA A N 1
ATOM 740 C CA . ALA A 1 90 ? 6.986 10.961 -14.654 1.00 88.44 90 ALA A CA 1
ATOM 741 C C . ALA A 1 90 ? 7.035 11.946 -13.462 1.00 88.44 90 ALA A C 1
ATOM 743 O O . ALA A 1 90 ? 6.021 12.566 -13.147 1.00 88.44 90 ALA A O 1
ATOM 744 N N . GLY A 1 91 ? 8.184 12.096 -12.790 1.00 91.19 91 GLY A N 1
ATOM 745 C CA . GLY A 1 91 ? 8.375 13.020 -11.667 1.00 91.19 91 GLY A CA 1
ATOM 746 C C . GLY A 1 91 ? 7.945 12.481 -10.298 1.00 91.19 91 GLY A C 1
ATOM 747 O O . GLY A 1 91 ? 7.927 13.229 -9.321 1.00 91.19 91 GLY A O 1
ATOM 748 N N . GLU A 1 92 ? 7.618 11.192 -10.183 1.00 90.81 92 GLU A N 1
ATOM 749 C CA . GLU A 1 92 ? 7.165 10.609 -8.919 1.00 90.81 92 GLU A CA 1
ATOM 750 C C . GLU A 1 92 ? 8.340 10.226 -8.006 1.00 90.81 92 GLU A C 1
ATOM 752 O O . GLU A 1 92 ? 9.256 9.485 -8.376 1.00 90.81 92 GLU A O 1
ATOM 757 N N . THR A 1 93 ? 8.289 10.681 -6.751 1.00 87.12 93 THR A N 1
ATOM 758 C CA . THR A 1 93 ? 9.337 10.407 -5.754 1.00 87.12 93 THR A CA 1
ATOM 759 C C . THR A 1 93 ? 8.996 9.153 -4.953 1.00 87.12 93 THR A C 1
ATOM 761 O O . THR A 1 93 ? 8.411 9.206 -3.872 1.00 87.12 93 THR A O 1
ATOM 764 N N . CYS A 1 94 ? 9.345 7.987 -5.495 1.00 89.31 94 CYS A N 1
ATOM 765 C CA . CYS A 1 94 ? 9.092 6.693 -4.858 1.00 89.31 94 CYS A CA 1
ATOM 766 C C . CYS A 1 94 ? 10.374 5.887 -4.650 1.00 89.31 94 CYS A C 1
ATOM 768 O O . CYS A 1 94 ? 11.373 6.092 -5.327 1.00 89.31 94 CYS A O 1
ATOM 770 N N . SER A 1 95 ? 10.360 4.932 -3.716 1.00 91.94 95 SER A N 1
ATOM 771 C CA . SER A 1 95 ? 11.471 3.988 -3.564 1.00 91.94 95 SER A CA 1
ATOM 772 C C . SER A 1 95 ? 11.261 2.752 -4.438 1.00 91.94 95 SER A C 1
ATOM 774 O O . SER A 1 95 ? 10.144 2.245 -4.574 1.00 91.94 95 SER A O 1
ATOM 776 N N . LYS A 1 96 ? 12.355 2.205 -4.976 1.00 92.25 96 LYS A N 1
ATOM 777 C CA . LYS A 1 96 ? 12.338 0.968 -5.774 1.00 92.25 96 LYS A CA 1
ATOM 778 C C . LYS A 1 96 ? 11.641 -0.188 -5.043 1.00 92.25 96 LYS A C 1
ATOM 780 O O . LYS A 1 96 ? 10.817 -0.884 -5.629 1.00 92.25 96 LYS A O 1
ATOM 785 N N . HIS A 1 97 ? 11.923 -0.363 -3.751 1.00 93.25 97 HIS A N 1
ATOM 786 C CA . HIS A 1 97 ? 11.314 -1.421 -2.938 1.00 93.25 97 HIS A CA 1
ATOM 787 C C . HIS A 1 97 ? 9.810 -1.229 -2.728 1.00 93.25 97 HIS A C 1
ATOM 789 O O . HIS A 1 97 ? 9.080 -2.213 -2.618 1.00 93.25 97 HIS A O 1
ATOM 795 N N . ARG A 1 98 ? 9.323 0.020 -2.693 1.00 93.00 98 ARG A N 1
ATOM 796 C CA . ARG A 1 98 ? 7.883 0.300 -2.611 1.00 93.00 98 ARG A CA 1
ATOM 797 C C . ARG A 1 98 ? 7.174 -0.139 -3.888 1.00 93.00 98 ARG A C 1
ATOM 799 O O . ARG A 1 98 ? 6.162 -0.824 -3.792 1.00 93.00 98 ARG A O 1
ATOM 806 N N . VAL A 1 99 ? 7.736 0.186 -5.053 1.00 93.38 99 VAL A N 1
ATOM 807 C CA . VAL A 1 99 ? 7.215 -0.255 -6.360 1.00 93.38 99 VAL A CA 1
ATOM 808 C C . VAL A 1 99 ? 7.222 -1.779 -6.456 1.00 93.38 99 VAL A C 1
ATOM 810 O O . VAL A 1 99 ? 6.207 -2.382 -6.791 1.00 93.38 99 VAL A O 1
ATOM 813 N N . GLU A 1 100 ? 8.335 -2.415 -6.087 1.00 92.75 100 GLU A N 1
ATOM 814 C CA . GLU A 1 100 ? 8.460 -3.873 -6.102 1.00 92.75 100 GLU A CA 1
ATOM 815 C C . GLU A 1 100 ? 7.428 -4.555 -5.194 1.00 92.75 100 GLU A C 1
ATOM 817 O O . GLU A 1 100 ? 6.775 -5.514 -5.611 1.00 92.75 100 GLU A O 1
ATOM 822 N N . ARG A 1 101 ? 7.246 -4.042 -3.971 1.00 93.31 101 ARG A N 1
ATOM 823 C CA . ARG A 1 101 ? 6.231 -4.537 -3.037 1.00 93.31 101 ARG A CA 1
ATOM 824 C C . ARG A 1 101 ? 4.829 -4.428 -3.637 1.00 93.31 101 ARG A C 1
ATOM 826 O O . ARG A 1 101 ? 4.116 -5.426 -3.651 1.00 93.31 101 ARG A O 1
ATOM 833 N N . LEU A 1 102 ? 4.452 -3.259 -4.162 1.00 93.19 102 LEU A N 1
ATOM 834 C CA . LEU A 1 102 ? 3.123 -3.038 -4.744 1.00 93.19 102 LEU A CA 1
ATOM 835 C C . LEU A 1 102 ? 2.876 -3.917 -5.975 1.00 93.19 102 LEU A C 1
ATOM 837 O O . LEU A 1 102 ? 1.787 -4.472 -6.119 1.00 93.19 102 LEU A O 1
ATOM 841 N N . MET A 1 103 ? 3.883 -4.103 -6.833 1.00 92.75 103 MET A N 1
ATOM 842 C CA . MET A 1 103 ? 3.789 -5.027 -7.967 1.00 92.75 103 MET A CA 1
ATOM 843 C C . MET A 1 103 ? 3.594 -6.472 -7.512 1.00 92.75 103 MET A C 1
ATOM 845 O O . MET A 1 103 ? 2.732 -7.168 -8.049 1.00 92.75 103 MET A O 1
ATOM 849 N N . ARG A 1 104 ? 4.332 -6.909 -6.486 1.00 91.75 104 ARG A N 1
ATOM 850 C CA . ARG A 1 104 ? 4.225 -8.263 -5.931 1.00 91.75 104 ARG A CA 1
ATOM 851 C C . ARG A 1 104 ? 2.861 -8.524 -5.296 1.00 91.75 104 ARG A C 1
ATOM 853 O O . ARG A 1 104 ? 2.257 -9.548 -5.593 1.00 91.75 104 ARG A O 1
ATOM 860 N N . GLU A 1 105 ? 2.369 -7.599 -4.473 1.00 91.00 105 GLU A N 1
ATOM 861 C CA . GLU A 1 105 ? 1.051 -7.685 -3.821 1.00 91.00 105 GLU A CA 1
ATOM 862 C C . GLU A 1 105 ? -0.105 -7.754 -4.837 1.00 91.00 105 GLU A C 1
ATOM 864 O O . GLU A 1 105 ? -1.143 -8.332 -4.543 1.00 91.00 105 GLU A O 1
ATOM 869 N N . ASN A 1 106 ? 0.083 -7.208 -6.044 1.00 90.12 106 ASN A N 1
ATOM 870 C CA . ASN A 1 106 ? -0.924 -7.188 -7.112 1.00 90.12 106 ASN A CA 1
ATOM 871 C C . ASN A 1 106 ? -0.697 -8.245 -8.204 1.00 90.12 106 ASN A C 1
ATOM 873 O O . ASN A 1 106 ? -1.365 -8.202 -9.234 1.00 90.12 106 ASN A O 1
ATOM 877 N N . GLY A 1 107 ? 0.268 -9.153 -8.035 1.00 87.88 107 GLY A N 1
ATOM 878 C CA . GLY A 1 107 ? 0.564 -10.184 -9.035 1.00 87.88 107 GLY A CA 1
ATOM 879 C C . GLY A 1 107 ? 1.109 -9.649 -10.367 1.00 87.88 107 GLY A C 1
ATOM 880 O O . GLY A 1 107 ? 1.145 -10.387 -11.348 1.00 87.88 107 GLY A O 1
ATOM 881 N N . MET A 1 108 ? 1.568 -8.393 -10.419 1.00 86.50 108 MET A N 1
ATOM 882 C CA . MET A 1 108 ? 2.153 -7.787 -11.618 1.00 86.50 108 MET A CA 1
ATOM 883 C C . MET A 1 108 ? 3.576 -8.311 -11.807 1.00 86.50 108 MET A C 1
ATOM 885 O O . MET A 1 108 ? 4.537 -7.804 -11.223 1.00 86.50 108 MET A O 1
ATOM 889 N N . ARG A 1 109 ? 3.709 -9.373 -12.601 1.00 85.06 109 ARG A N 1
ATOM 890 C CA . ARG A 1 109 ? 4.992 -10.004 -12.921 1.00 85.06 109 ARG A CA 1
ATOM 891 C C . ARG A 1 109 ? 5.337 -9.713 -14.371 1.00 85.06 109 ARG A C 1
ATOM 893 O O . ARG A 1 109 ? 4.495 -9.877 -15.246 1.00 85.06 109 ARG A O 1
ATOM 900 N N . ALA A 1 110 ? 6.585 -9.314 -14.603 1.00 84.12 110 ALA A N 1
ATOM 901 C CA . ALA A 1 110 ? 7.102 -9.173 -15.954 1.00 84.12 110 ALA A CA 1
ATOM 902 C C . ALA A 1 110 ? 6.979 -10.513 -16.685 1.00 84.12 110 ALA A C 1
ATOM 904 O O . ALA A 1 110 ? 7.466 -11.536 -16.187 1.00 84.12 110 ALA A O 1
ATOM 905 N N . GLN A 1 111 ? 6.347 -10.501 -17.853 1.00 78.62 111 GLN A N 1
ATOM 906 C CA . GLN A 1 111 ? 6.394 -11.616 -18.783 1.00 78.62 111 GLN A CA 1
ATOM 907 C C . GLN A 1 111 ? 7.841 -11.716 -19.268 1.00 78.62 111 GLN A C 1
ATOM 909 O O . GLN A 1 111 ? 8.375 -10.795 -19.884 1.00 78.62 111 GLN A O 1
ATOM 914 N N . GLY A 1 112 ? 8.531 -12.777 -18.847 1.00 65.81 112 GLY A N 1
ATOM 915 C CA . GLY A 1 112 ? 9.968 -12.913 -19.043 1.00 65.81 112 GLY A CA 1
ATOM 916 C C . GLY A 1 112 ? 10.333 -12.867 -20.523 1.00 65.81 112 GLY A C 1
ATOM 917 O O . GLY A 1 112 ? 10.029 -13.798 -21.260 1.00 65.81 112 GLY A O 1
ATOM 918 N N . GLY A 1 113 ? 11.028 -11.807 -20.939 1.00 58.78 113 GLY A N 1
ATOM 919 C CA . GLY A 1 113 ? 11.764 -11.807 -22.198 1.00 58.78 113 GLY A CA 1
ATOM 920 C C . GLY A 1 113 ? 12.843 -12.890 -22.171 1.00 58.78 113 GLY A C 1
ATOM 921 O O . GLY A 1 113 ? 13.373 -13.210 -21.102 1.00 58.78 113 GLY A O 1
ATOM 922 N N . PHE A 1 114 ? 13.129 -13.465 -23.342 1.00 57.28 114 PHE A N 1
ATOM 923 C CA . PHE A 1 114 ? 14.079 -14.557 -23.551 1.00 57.28 114 PHE A CA 1
ATOM 924 C C . PHE A 1 114 ? 15.283 -14.461 -22.610 1.00 57.28 114 PHE A C 1
ATOM 926 O O . PHE A 1 114 ? 16.039 -13.487 -22.629 1.00 57.28 114 PHE A O 1
ATOM 933 N N . ARG A 1 115 ? 15.466 -15.487 -21.770 1.00 56.56 115 ARG A N 1
ATOM 934 C CA . ARG A 1 115 ? 16.675 -15.647 -20.961 1.00 56.56 115 ARG A CA 1
ATOM 935 C C . ARG A 1 115 ? 17.843 -15.807 -21.930 1.00 56.56 115 ARG A C 1
ATOM 937 O O . ARG A 1 115 ? 18.135 -16.921 -22.357 1.00 56.56 115 ARG A O 1
ATOM 944 N N . ILE A 1 116 ? 18.516 -14.707 -22.263 1.00 60.41 116 ILE A N 1
ATOM 945 C CA . ILE A 1 116 ? 19.801 -14.767 -22.950 1.00 60.41 116 ILE A CA 1
ATOM 946 C C . ILE A 1 116 ? 20.737 -15.466 -21.970 1.00 60.41 116 ILE A C 1
ATOM 948 O O . ILE A 1 116 ? 21.105 -14.912 -20.930 1.00 60.41 116 ILE A O 1
ATOM 952 N N . LYS A 1 117 ? 21.050 -16.735 -22.251 1.00 58.28 117 LYS A N 1
ATOM 953 C CA . LYS A 1 117 ? 22.091 -17.452 -21.521 1.00 58.28 117 LYS A CA 1
ATOM 954 C C . LYS A 1 117 ? 23.342 -16.595 -21.658 1.00 58.28 117 LYS A C 1
ATOM 956 O O . LYS A 1 117 ? 23.775 -16.331 -22.776 1.00 58.28 117 LYS A O 1
ATOM 961 N N . ARG A 1 118 ? 23.897 -16.125 -20.539 1.00 60.66 118 ARG A N 1
ATOM 962 C CA . ARG A 1 118 ? 25.232 -15.529 -20.553 1.00 60.66 118 ARG A CA 1
ATOM 963 C C . ARG A 1 118 ? 26.162 -16.621 -21.055 1.00 60.66 118 ARG A C 1
ATOM 965 O O . AR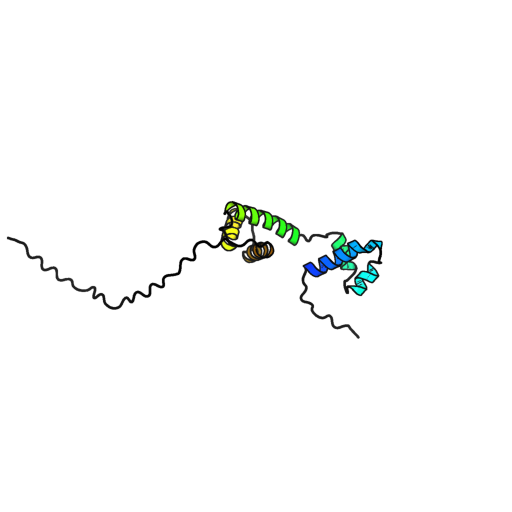G A 1 118 ? 26.451 -17.558 -20.318 1.00 60.66 118 ARG A O 1
ATOM 972 N N . VAL A 1 119 ? 26.558 -16.543 -22.319 1.00 65.56 119 VAL A N 1
ATOM 973 C CA . VAL A 1 119 ? 27.618 -17.398 -22.827 1.00 65.56 119 VAL A CA 1
ATOM 974 C C . VAL A 1 119 ? 28.866 -16.900 -22.117 1.00 65.56 119 VAL A C 1
ATOM 976 O O . VAL A 1 119 ? 29.314 -15.780 -22.353 1.00 65.56 119 VAL A O 1
ATOM 979 N N . SER A 1 120 ? 29.375 -17.670 -21.160 1.00 62.00 120 SER A N 1
ATOM 980 C CA . SER A 1 120 ? 30.682 -17.388 -20.587 1.00 62.00 120 SER A CA 1
ATOM 981 C C . SER A 1 120 ? 31.691 -17.527 -21.719 1.00 62.00 120 SER A C 1
ATOM 983 O O . SER A 1 120 ? 31.989 -18.642 -22.147 1.00 62.00 120 SER A O 1
ATOM 985 N N . CYS A 1 121 ? 32.211 -16.411 -22.228 1.00 51.19 121 CYS A N 1
ATOM 986 C CA . CYS A 1 121 ? 33.393 -16.439 -23.073 1.00 51.19 121 CYS A CA 1
ATOM 987 C C . CYS A 1 121 ? 34.595 -16.786 -22.182 1.00 51.19 121 CYS A C 1
ATOM 989 O O . CYS A 1 121 ? 35.398 -15.933 -21.829 1.00 51.19 121 CYS A O 1
ATOM 991 N N . GLN A 1 122 ? 34.719 -18.050 -21.779 1.00 55.19 122 GLN A N 1
ATOM 992 C CA . GLN A 1 122 ? 36.021 -18.614 -21.441 1.00 55.19 122 GLN A CA 1
ATOM 993 C C . GLN A 1 122 ? 36.684 -19.046 -22.751 1.00 55.19 122 GLN A C 1
ATOM 995 O O . GLN A 1 122 ? 36.979 -20.220 -22.962 1.00 55.19 122 GLN A O 1
ATOM 1000 N N . ARG A 1 123 ? 36.917 -18.099 -23.669 1.00 45.53 123 ARG A N 1
ATOM 1001 C CA . ARG A 1 123 ? 37.905 -18.328 -24.720 1.00 45.53 123 ARG A CA 1
ATOM 1002 C C . ARG A 1 123 ? 39.256 -17.918 -24.154 1.00 45.53 123 ARG A C 1
ATOM 1004 O O . ARG A 1 123 ? 39.629 -16.754 -24.121 1.00 45.53 123 ARG A O 1
ATOM 1011 N N . ARG A 1 124 ? 39.921 -18.939 -23.622 1.00 43.75 124 ARG A N 1
ATOM 1012 C CA . ARG A 1 124 ? 41.347 -19.046 -23.322 1.00 43.75 124 ARG A CA 1
ATOM 1013 C C . ARG A 1 124 ? 42.186 -18.246 -24.335 1.00 43.75 124 ARG A C 1
ATOM 1015 O O . ARG A 1 124 ? 42.500 -18.759 -25.399 1.00 43.75 124 ARG A O 1
ATOM 1022 N N . LEU A 1 125 ? 42.574 -17.018 -23.987 1.00 53.88 125 LEU A N 1
ATOM 1023 C CA . LEU A 1 125 ? 43.700 -16.320 -24.616 1.00 53.88 125 LEU A CA 1
ATOM 1024 C C . LEU A 1 125 ? 44.989 -16.971 -24.104 1.00 53.88 125 LEU A C 1
ATOM 1026 O O . LEU A 1 125 ? 45.604 -16.494 -23.156 1.00 53.88 125 LEU A O 1
ATOM 1030 N N . LYS A 1 126 ? 45.356 -18.128 -24.651 1.00 50.25 126 LYS A N 1
ATOM 1031 C CA . LYS A 1 126 ? 46.689 -18.706 -24.454 1.00 50.25 126 LYS A CA 1
ATOM 1032 C C . LYS A 1 126 ? 47.126 -19.342 -25.764 1.00 50.25 126 LYS A C 1
ATOM 1034 O O . LYS A 1 126 ? 46.892 -20.532 -25.921 1.00 50.25 126 LYS A O 1
ATOM 1039 N N . SER A 1 127 ? 47.700 -18.506 -26.638 1.00 49.03 127 SER A N 1
ATOM 1040 C CA . SER A 1 127 ? 48.740 -18.797 -27.649 1.00 49.03 127 SER A CA 1
ATOM 1041 C C . SER A 1 127 ? 48.540 -18.028 -28.969 1.00 49.03 127 SER A C 1
ATOM 1043 O O . SER A 1 127 ? 48.409 -18.657 -30.010 1.00 49.03 127 SER A O 1
ATOM 1045 N N . ASP A 1 128 ? 48.561 -16.692 -28.952 1.00 53.22 128 ASP A N 1
ATOM 1046 C CA . ASP A 1 128 ? 48.810 -15.913 -30.178 1.00 53.22 128 ASP A CA 1
ATOM 1047 C C . ASP A 1 128 ? 50.152 -15.178 -30.009 1.00 53.22 128 ASP A C 1
ATOM 1049 O O . ASP A 1 128 ? 50.218 -14.187 -29.275 1.00 53.22 128 ASP A O 1
ATOM 1053 N N . PRO A 1 129 ? 51.260 -15.664 -30.602 1.00 47.84 129 PRO A N 1
ATOM 1054 C CA . PRO A 1 129 ? 52.523 -14.938 -30.604 1.00 47.84 129 PRO A CA 1
ATOM 1055 C C . PRO A 1 129 ? 52.428 -13.774 -31.602 1.00 47.84 129 PRO A C 1
ATOM 1057 O O . PRO A 1 129 ? 52.741 -13.899 -32.780 1.00 47.84 129 PRO A O 1
ATOM 1060 N N . PHE A 1 130 ? 51.974 -12.622 -31.108 1.00 47.78 130 PHE A N 1
ATOM 1061 C CA . PHE A 1 130 ? 51.782 -11.366 -31.846 1.00 47.78 130 PHE A CA 1
ATOM 1062 C C . PHE A 1 130 ? 53.096 -10.604 -32.157 1.00 47.78 130 PHE A C 1
ATOM 1064 O O . PHE A 1 130 ? 53.095 -9.388 -32.298 1.00 47.78 130 PHE A O 1
ATOM 1071 N N . TRP A 1 131 ? 54.239 -11.282 -32.282 1.00 44.06 131 TRP A N 1
ATOM 1072 C CA . TRP A 1 131 ? 55.489 -10.643 -32.721 1.00 44.06 131 TRP A CA 1
ATOM 1073 C C . TRP A 1 131 ? 56.200 -11.502 -33.763 1.00 44.06 131 TRP A C 1
ATOM 1075 O O . TRP A 1 131 ? 56.937 -12.428 -33.442 1.00 44.06 131 TRP A O 1
ATOM 1085 N N . GLY A 1 132 ? 55.958 -11.158 -35.027 1.00 43.47 132 GLY A N 1
ATOM 1086 C CA . GLY A 1 132 ? 56.616 -11.715 -36.205 1.00 43.47 132 GLY A CA 1
ATOM 1087 C C . GLY A 1 132 ? 56.640 -10.697 -37.344 1.00 43.47 132 GLY A C 1
ATOM 1088 O O . GLY A 1 132 ? 56.183 -10.988 -38.443 1.00 43.47 132 GLY A O 1
ATOM 1089 N N . TRP A 1 133 ? 57.108 -9.474 -37.074 1.00 41.06 133 TRP A N 1
ATOM 1090 C CA . TRP A 1 133 ? 57.496 -8.539 -38.132 1.00 41.06 133 TRP A CA 1
ATOM 1091 C C . TRP A 1 133 ? 58.801 -9.037 -38.760 1.00 41.06 133 TRP A C 1
ATOM 1093 O O . TRP A 1 133 ? 59.856 -8.895 -38.157 1.00 41.06 133 TRP A O 1
ATOM 1103 N N . ASN A 1 134 ? 58.719 -9.608 -39.960 1.00 44.78 134 ASN A N 1
ATOM 1104 C CA . ASN A 1 134 ? 59.800 -9.619 -40.948 1.00 44.78 134 ASN A CA 1
ATOM 1105 C C . ASN A 1 134 ? 59.151 -9.521 -42.331 1.00 44.78 134 ASN A C 1
ATOM 1107 O O . ASN A 1 134 ? 58.884 -10.516 -43.000 1.00 44.78 134 ASN A O 1
ATOM 1111 N N . ALA A 1 135 ? 58.826 -8.289 -42.717 1.00 45.59 135 ALA A N 1
ATOM 1112 C CA . ALA A 1 135 ? 58.444 -7.951 -44.076 1.00 45.59 135 ALA A CA 1
ATOM 1113 C C . ALA A 1 135 ? 59.723 -7.826 -44.916 1.00 45.59 135 ALA A C 1
ATOM 1115 O O . ALA A 1 135 ? 60.284 -6.742 -45.053 1.00 45.59 135 ALA A O 1
ATOM 1116 N N . GLU A 1 136 ? 60.202 -8.945 -45.457 1.00 46.56 136 GLU A N 1
ATOM 1117 C CA . GLU A 1 136 ? 61.173 -8.921 -46.547 1.00 46.56 136 GLU A CA 1
ATOM 1118 C C . GLU A 1 136 ? 60.411 -8.660 -47.849 1.00 46.56 136 GLU A C 1
ATOM 1120 O O . GLU A 1 136 ? 59.769 -9.534 -48.433 1.00 46.56 136 GLU A O 1
ATOM 1125 N N . VAL A 1 137 ? 60.404 -7.389 -48.244 1.00 51.81 137 VAL A N 1
ATOM 1126 C CA . VAL A 1 137 ? 59.755 -6.895 -49.457 1.00 51.81 137 VAL A CA 1
ATOM 1127 C C . VAL A 1 137 ? 60.624 -7.300 -50.648 1.00 51.81 137 VAL A C 1
ATOM 1129 O O . VAL A 1 137 ? 61.602 -6.634 -50.974 1.00 51.81 137 VAL A O 1
ATOM 1132 N N . LYS A 1 138 ? 60.298 -8.425 -51.289 1.00 52.03 138 LYS A N 1
ATOM 1133 C CA . LYS A 1 138 ? 60.932 -8.843 -52.544 1.00 52.03 138 LYS A CA 1
ATOM 1134 C C . LYS A 1 138 ? 60.137 -8.254 -53.714 1.00 52.03 138 LYS A C 1
ATOM 1136 O O . LYS A 1 138 ? 59.030 -8.704 -54.000 1.00 52.03 138 LYS A O 1
ATOM 1141 N N . LEU A 1 139 ? 60.692 -7.219 -54.346 1.00 46.97 139 LEU A N 1
ATOM 1142 C CA . LEU A 1 139 ? 60.213 -6.673 -55.621 1.00 46.97 139 LEU A CA 1
ATOM 1143 C C . LEU A 1 139 ? 60.319 -7.750 -56.722 1.00 46.97 139 LEU A C 1
ATOM 1145 O O . LEU A 1 139 ? 61.379 -8.373 -56.838 1.00 46.97 139 LEU A O 1
ATOM 1149 N N . PRO A 1 140 ? 59.268 -7.991 -57.526 1.00 56.16 140 PRO A N 1
ATOM 1150 C CA . PRO A 1 140 ? 59.408 -8.676 -58.809 1.00 56.16 140 PRO A CA 1
ATOM 1151 C C . PRO A 1 140 ? 60.074 -7.741 -59.849 1.00 56.16 140 PRO A C 1
ATOM 1153 O O . PRO A 1 140 ? 60.046 -6.526 -59.644 1.00 56.16 140 PRO A O 1
ATOM 1156 N N . PRO A 1 141 ? 60.711 -8.306 -60.896 1.00 64.06 141 PRO A N 1
ATOM 1157 C CA . PRO A 1 141 ? 61.716 -7.635 -61.733 1.00 64.06 141 PRO A CA 1
ATOM 1158 C C . PRO A 1 141 ? 61.201 -6.446 -62.546 1.00 64.06 141 PRO A C 1
ATOM 1160 O O . PRO A 1 141 ? 60.022 -6.476 -62.969 1.00 64.06 141 PRO A O 1
#

Solvent-accessible surface area (backbone atoms only — not comparable to full-atom values): 9044 Å² total; per-residue (Å²): 138,79,79,79,78,73,83,64,81,78,54,72,64,54,62,52,51,53,45,52,51,48,65,76,41,47,90,82,42,60,65,67,60,52,24,62,77,69,74,45,64,64,72,58,45,60,53,34,72,76,45,80,68,51,72,67,58,54,50,49,52,56,51,49,52,53,51,48,52,51,29,58,78,46,74,32,51,48,37,51,76,53,47,45,48,55,39,46,76,71,70,49,93,73,55,63,66,57,48,38,49,54,30,60,79,67,69,62,63,40,53,80,68,83,79,74,73,82,76,77,81,79,71,78,91,78,86,78,85,91,77,78,91,74,87,79,84,77,80,79,135

Mean predicted aligned error: 13.57 Å

InterPro domains:
  IPR025948 HTH-like domain [PF13276] (60-111)
  IPR050900 Transposase IS3/IS150/IS904 [PTHR46889] (24-120)

pLDDT: mean 77.99, std 18.04, range [37.75, 94.5]

Foldseek 3Di:
DDPPPPPDVCPVVVVLVLLVVLVVCVVPDPSVVSCVVVVHDSVVSVVCVVPVDDPVNVVLVVVLVQLVVVCVVVVLQDDLVVSVVVCVVVVDDDDSVSSNVSCVVVVSHHPDDDPPPPPPPPPDPPDDPPDDDDPPPDDDD

Secondary structure (DSSP, 8-state):
-----------HHHHHHHHHHHHHHTTTS-HHHHHHHTT--HHHHHHHHH-SS-HHHHHHHHHHHHHHHHHHHTTT---HHHHHHHHHHTT----HHHHHHHHHHTT----------------------------------

Organism: NCBI:txid2819280

Sequence (141 aa):
MRRDFMATKRNRNHVRLVY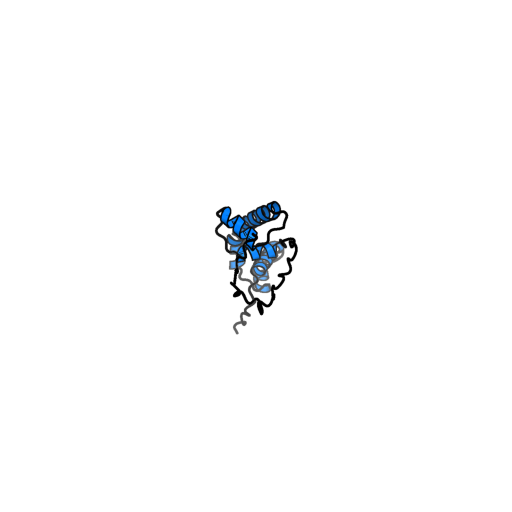QFIEANKARNSVETMCQVLEVAPSGYYAWLKKPISDRAQEDARLLRLIRASFVRSHGIYGAPRVFLDLREAGETCSKHRVERLMRENGMRAQGGFRIKRVSCQRRLKSDPFWGWNAEVKLPP

Nearest PDB structures (foldseek):
  2o03-assembly1_A-2  TM=8.555E-01  e=2.311E+00  Mycobacterium tuberculosis